Protein AF-A0A2V8SNA9-F1 (afdb_monomer_lite)

Foldseek 3Di:
DDDDDDDDPPVVVVVVVVVVVVVVVVVVVVVVVVVPPDDDPDDDDDDDDDDDPDPDPDPPPPPPPDPDDQVLLVQLLVLLVQLLVCLVVLNLVSSLVSLVVSLVSLVVSCVVCVVVVHDSVLSVVLNVLSVVLNVCSVVSVSVSSNVSSVVSSVSSVVVD

Structure (mmCIF, N/CA/C/O backbone):
data_AF-A0A2V8SNA9-F1
#
_entry.id   AF-A0A2V8SNA9-F1
#
loop_
_atom_site.group_PDB
_atom_site.id
_atom_site.type_symbol
_atom_site.label_atom_id
_atom_site.label_alt_id
_atom_site.label_comp_id
_atom_site.label_asym_id
_atom_site.label_entity_id
_atom_site.label_seq_id
_atom_site.pdbx_PDB_ins_code
_atom_site.Cartn_x
_atom_site.Cartn_y
_atom_site.Cartn_z
_atom_si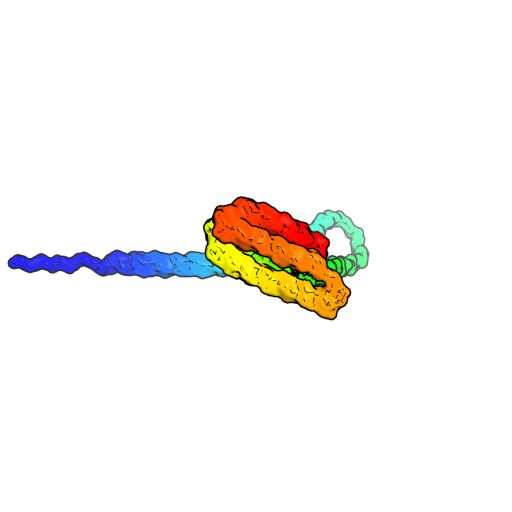te.occupancy
_atom_site.B_iso_or_equiv
_atom_site.auth_seq_id
_atom_site.auth_comp_id
_atom_site.auth_asym_id
_atom_site.auth_atom_id
_atom_site.pdbx_PDB_model_num
ATOM 1 N N . MET A 1 1 ? 1.168 0.077 73.425 1.00 38.72 1 MET A N 1
ATOM 2 C CA . MET A 1 1 ? 1.081 -1.049 72.468 1.00 38.72 1 MET A CA 1
ATOM 3 C C . MET A 1 1 ? 1.292 -0.495 71.061 1.00 38.72 1 MET A C 1
ATOM 5 O O . MET A 1 1 ? 0.438 0.238 70.589 1.00 38.72 1 MET A O 1
ATOM 9 N N . ARG A 1 2 ? 2.451 -0.739 70.434 1.00 40.84 2 ARG A N 1
ATOM 10 C CA . ARG A 1 2 ? 2.739 -0.386 69.029 1.00 40.84 2 ARG A CA 1
ATOM 11 C C . ARG A 1 2 ? 2.997 -1.694 68.283 1.00 40.84 2 ARG A C 1
ATOM 13 O O . ARG A 1 2 ? 3.897 -2.428 68.675 1.00 40.84 2 ARG A O 1
ATOM 20 N N . GLN A 1 3 ? 2.172 -2.003 67.286 1.00 44.62 3 GLN A N 1
ATOM 21 C CA . GLN A 1 3 ? 2.325 -3.193 66.449 1.00 44.62 3 GLN A CA 1
ATOM 22 C C . GLN A 1 3 ? 3.306 -2.915 65.308 1.00 44.62 3 GLN A C 1
ATOM 24 O O . GLN A 1 3 ? 3.171 -1.938 64.573 1.00 44.62 3 GLN A O 1
ATOM 29 N N . SER A 1 4 ? 4.289 -3.797 65.182 1.00 49.31 4 SER A N 1
ATOM 30 C CA . SER A 1 4 ? 5.261 -3.856 64.097 1.00 49.31 4 SER A CA 1
ATOM 31 C C . SER A 1 4 ? 4.606 -4.495 62.870 1.00 49.31 4 SER A C 1
ATOM 33 O O . SER A 1 4 ? 4.196 -5.653 62.927 1.00 49.31 4 SER A O 1
ATOM 35 N N . VAL A 1 5 ? 4.521 -3.772 61.752 1.00 48.38 5 VAL A N 1
ATOM 36 C CA . VAL A 1 5 ? 4.067 -4.331 60.469 1.00 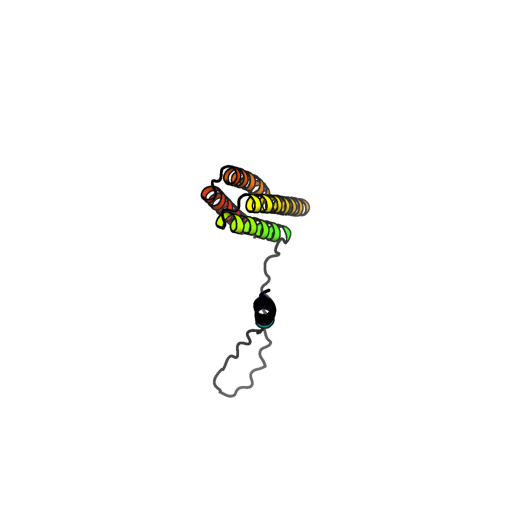48.38 5 VAL A CA 1
ATOM 37 C C . VAL A 1 5 ? 5.296 -4.777 59.674 1.00 48.38 5 VAL A C 1
ATOM 39 O O . VAL A 1 5 ? 5.931 -3.985 58.986 1.00 48.38 5 VAL A O 1
ATOM 42 N N . HIS A 1 6 ? 5.646 -6.059 59.786 1.00 51.47 6 HIS A N 1
ATOM 43 C CA . HIS A 1 6 ? 6.618 -6.732 58.919 1.00 51.47 6 HIS A CA 1
ATOM 44 C C . HIS A 1 6 ? 5.879 -7.520 57.835 1.00 51.47 6 HIS A C 1
ATOM 46 O O . HIS A 1 6 ? 5.738 -8.733 57.941 1.00 51.47 6 HIS A O 1
ATOM 52 N N . ILE A 1 7 ? 5.391 -6.862 56.785 1.00 55.91 7 ILE A N 1
ATOM 53 C CA . ILE A 1 7 ? 4.869 -7.569 55.606 1.00 55.91 7 ILE A CA 1
ATOM 54 C C . ILE A 1 7 ? 5.187 -6.738 54.368 1.00 55.91 7 ILE A C 1
ATOM 56 O O . ILE A 1 7 ? 4.474 -5.771 54.139 1.00 55.91 7 ILE A O 1
ATOM 60 N N . THR A 1 8 ? 6.242 -7.082 53.603 1.00 56.41 8 THR A N 1
ATOM 61 C CA . THR A 1 8 ? 6.356 -6.905 52.120 1.00 56.41 8 THR A CA 1
ATOM 62 C C . THR A 1 8 ? 7.773 -7.161 51.554 1.00 56.41 8 THR A C 1
ATOM 64 O O . THR A 1 8 ? 8.254 -6.431 50.699 1.00 56.41 8 THR A O 1
ATOM 67 N N . SER A 1 9 ? 8.486 -8.222 51.955 1.00 56.84 9 SER A N 1
ATOM 68 C CA . SER A 1 9 ? 9.746 -8.604 51.265 1.00 56.84 9 SER A CA 1
ATOM 69 C C . SER A 1 9 ? 9.608 -9.807 50.322 1.00 56.84 9 SER A C 1
ATOM 71 O O . SER A 1 9 ? 10.484 -10.046 49.492 1.00 56.84 9 SER A O 1
ATOM 73 N N . TRP A 1 10 ? 8.502 -10.555 50.405 1.00 53.06 10 TRP A N 1
ATOM 74 C CA . TRP A 1 10 ? 8.307 -11.797 49.645 1.00 53.06 10 TRP A CA 1
ATOM 75 C C . TRP A 1 10 ? 7.752 -11.577 48.230 1.00 53.06 10 TRP A C 1
ATOM 77 O O . TRP A 1 10 ? 8.203 -12.235 47.295 1.00 53.06 10 TRP A O 1
ATOM 87 N N . GLY A 1 11 ? 6.850 -10.608 48.033 1.00 57.91 11 GLY A N 1
ATOM 88 C CA . GLY A 1 11 ? 6.242 -10.342 46.719 1.00 57.91 11 GLY A CA 1
ATOM 89 C C . GLY A 1 11 ? 7.232 -9.823 45.668 1.00 57.91 11 GLY A C 1
ATOM 90 O O . GLY A 1 11 ? 7.172 -10.223 44.508 1.00 57.91 11 GLY A O 1
ATOM 91 N N . GLY A 1 12 ? 8.200 -8.995 46.078 1.00 62.34 12 GLY A N 1
ATOM 92 C CA . GLY A 1 12 ? 9.205 -8.435 45.165 1.00 62.34 12 GLY A CA 1
ATOM 93 C C . GLY A 1 12 ? 10.187 -9.480 44.629 1.00 62.34 12 GLY A C 1
ATOM 94 O O . GLY A 1 12 ? 10.530 -9.462 43.451 1.00 62.34 12 GLY A O 1
ATOM 95 N N . ARG A 1 13 ? 10.594 -10.444 45.465 1.00 67.62 13 ARG A N 1
ATOM 96 C CA . ARG A 1 13 ? 11.506 -11.528 45.055 1.00 67.62 13 ARG A CA 1
ATOM 97 C C . ARG A 1 13 ? 10.848 -12.482 44.059 1.00 67.62 13 ARG A C 1
ATOM 99 O O . ARG A 1 13 ? 11.501 -12.941 43.128 1.00 67.62 13 ARG A O 1
ATOM 106 N N . LEU A 1 14 ? 9.550 -12.726 44.231 1.00 71.19 14 LEU A N 1
ATOM 107 C CA . LEU A 1 14 ? 8.758 -13.580 43.350 1.00 71.19 14 LEU A CA 1
ATOM 108 C C . LEU A 1 14 ? 8.531 -12.912 41.983 1.00 71.19 14 LEU A C 1
ATOM 110 O O . LEU A 1 14 ? 8.691 -13.560 40.953 1.00 71.19 14 LEU A O 1
ATOM 114 N N . ALA A 1 15 ? 8.279 -11.599 41.958 1.00 69.25 15 ALA A N 1
ATOM 115 C CA . ALA A 1 15 ? 8.182 -10.834 40.715 1.00 69.25 15 ALA A CA 1
ATOM 116 C C . ALA A 1 15 ? 9.505 -10.830 39.927 1.00 69.25 15 ALA A C 1
ATOM 118 O O . ALA A 1 15 ? 9.507 -11.100 38.729 1.00 69.25 15 ALA A O 1
ATOM 119 N N . VAL A 1 16 ? 10.641 -10.591 40.594 1.00 72.88 16 VAL A N 1
ATOM 120 C CA . VAL A 1 16 ? 11.967 -10.607 39.946 1.00 72.88 16 VAL A CA 1
ATOM 121 C C . VAL A 1 16 ? 12.296 -11.990 39.377 1.00 72.88 16 VAL A C 1
ATOM 123 O O . VAL A 1 16 ? 12.791 -12.083 38.254 1.00 72.88 16 VAL A O 1
ATOM 126 N N . ALA A 1 17 ? 11.968 -13.063 40.103 1.00 76.12 17 ALA A N 1
ATOM 127 C CA . ALA A 1 17 ? 12.155 -14.428 39.618 1.00 76.12 17 ALA A CA 1
ATOM 128 C C . ALA A 1 17 ? 11.319 -14.715 38.358 1.00 76.12 17 ALA A C 1
ATOM 130 O O . ALA A 1 17 ? 11.837 -15.290 37.403 1.00 76.12 17 ALA A O 1
ATOM 131 N N . LEU A 1 18 ? 10.060 -14.264 38.314 1.00 80.69 18 LEU A N 1
ATOM 132 C CA . LEU A 1 18 ? 9.191 -14.430 37.143 1.00 80.69 18 LEU A CA 1
ATOM 133 C C . LEU A 1 18 ? 9.693 -13.643 35.924 1.00 80.69 18 LEU A C 1
ATOM 135 O O . LEU A 1 18 ? 9.690 -14.179 34.816 1.00 80.69 18 LEU A O 1
ATOM 139 N N . TYR A 1 19 ? 10.181 -12.413 36.114 1.00 79.75 19 TYR A N 1
ATOM 140 C CA . TYR A 1 19 ? 10.766 -11.622 35.024 1.00 79.75 19 TYR A CA 1
ATOM 141 C C . TYR A 1 19 ? 12.053 -12.243 34.474 1.00 79.75 19 TYR A C 1
ATOM 143 O O . TYR A 1 19 ? 12.232 -12.299 33.257 1.00 79.75 19 TYR A O 1
ATOM 151 N N . ALA A 1 20 ? 12.925 -12.758 35.345 1.00 79.88 20 ALA A N 1
ATOM 152 C CA . ALA A 1 20 ? 14.134 -13.460 34.920 1.00 79.88 20 ALA A CA 1
ATOM 153 C C . ALA A 1 20 ? 13.794 -14.726 34.116 1.00 79.88 20 ALA A C 1
ATOM 155 O O . ALA A 1 20 ? 14.395 -14.984 33.074 1.00 79.88 20 ALA A O 1
ATOM 156 N N . LEU A 1 21 ? 12.783 -15.480 34.554 1.00 86.31 21 LEU A N 1
ATOM 157 C CA . LEU A 1 21 ? 12.339 -16.699 33.880 1.00 86.31 21 LEU A CA 1
ATOM 158 C C . LEU A 1 21 ? 11.714 -16.387 32.510 1.00 86.31 21 LEU A C 1
ATOM 160 O O . LEU A 1 21 ? 12.040 -17.044 31.524 1.00 86.31 21 LEU A O 1
ATOM 164 N N . ALA A 1 22 ? 10.905 -15.327 32.414 1.00 84.62 22 ALA A N 1
ATOM 165 C CA . ALA A 1 22 ? 10.351 -14.853 31.146 1.00 84.62 22 ALA A CA 1
ATOM 166 C C . ALA A 1 22 ? 11.444 -14.408 30.157 1.00 84.62 22 ALA A C 1
ATOM 168 O O . ALA A 1 22 ? 11.370 -14.734 28.972 1.00 84.62 22 ALA A O 1
ATOM 169 N N . ALA A 1 23 ? 12.486 -13.718 30.635 1.00 84.50 23 ALA A N 1
ATOM 170 C CA . ALA A 1 23 ? 13.614 -13.307 29.801 1.00 84.50 23 ALA A CA 1
ATOM 171 C C . ALA A 1 23 ? 14.397 -14.515 29.256 1.00 84.50 23 ALA A C 1
ATOM 173 O O . ALA A 1 23 ? 14.697 -14.560 28.064 1.00 84.50 23 ALA A O 1
ATOM 174 N N . VAL A 1 24 ? 14.662 -15.524 30.094 1.00 88.88 24 VAL A N 1
ATOM 175 C CA . VAL A 1 24 ? 15.342 -16.764 29.677 1.00 88.88 24 VAL A CA 1
ATOM 176 C C . VAL A 1 24 ? 14.519 -17.522 28.634 1.00 88.88 24 VAL A C 1
ATOM 178 O O . VAL A 1 24 ? 15.062 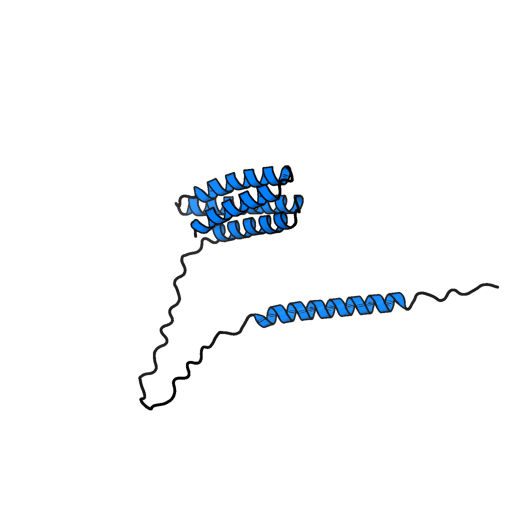-17.937 27.611 1.00 88.88 24 VAL A O 1
ATOM 181 N N . VAL A 1 25 ? 13.206 -17.652 28.841 1.00 88.38 25 VAL A N 1
ATOM 182 C CA . VAL A 1 25 ? 12.307 -18.286 27.863 1.00 88.38 25 VAL A CA 1
ATOM 183 C C . VAL A 1 25 ? 12.315 -17.521 26.538 1.00 88.38 25 VAL A C 1
ATOM 185 O O . VAL A 1 25 ? 12.404 -18.136 25.479 1.00 88.38 25 VAL A O 1
ATOM 188 N N . CYS A 1 26 ? 12.294 -16.188 26.578 1.00 86.44 26 CYS A N 1
ATOM 189 C CA . CYS A 1 26 ? 12.327 -15.357 25.377 1.00 86.44 26 CYS A CA 1
ATOM 190 C C . CYS A 1 26 ? 13.631 -15.549 24.579 1.00 86.44 26 CYS A C 1
ATOM 192 O O . CYS A 1 26 ? 13.593 -15.756 23.366 1.00 86.44 26 CYS A O 1
ATOM 194 N N . VAL A 1 27 ? 14.784 -15.578 25.259 1.00 85.12 27 VAL A N 1
ATOM 195 C CA . VAL A 1 27 ? 16.092 -15.834 24.628 1.00 85.12 27 VAL A CA 1
ATOM 196 C C . VAL A 1 27 ? 16.156 -17.240 24.021 1.00 85.12 27 VAL A C 1
ATOM 198 O O . VAL A 1 27 ? 16.626 -17.396 22.893 1.00 85.12 27 VAL A O 1
ATOM 201 N N . LEU A 1 28 ? 15.636 -18.259 24.716 1.00 84.81 28 LEU A N 1
ATOM 202 C CA . LEU A 1 28 ? 15.585 -19.633 24.203 1.00 84.81 28 LEU A CA 1
ATOM 203 C C . LEU A 1 28 ? 14.702 -19.759 22.954 1.00 84.81 28 LEU A C 1
ATOM 205 O O . LEU A 1 28 ? 15.069 -20.471 22.020 1.00 84.81 28 LEU A O 1
ATOM 209 N N . LEU A 1 29 ? 13.573 -19.045 22.899 1.00 82.44 29 LEU A N 1
ATOM 210 C CA . LEU A 1 29 ? 12.688 -19.038 21.729 1.00 82.44 29 LEU A CA 1
ATOM 211 C C . LEU A 1 29 ? 13.348 -18.379 20.510 1.00 82.44 29 LEU A C 1
ATOM 213 O O . LEU A 1 29 ? 13.267 -18.920 19.406 1.00 82.44 29 LEU A O 1
ATOM 217 N N . VAL A 1 30 ? 14.049 -17.257 20.703 1.00 80.12 30 VAL A N 1
ATOM 218 C CA . VAL A 1 30 ? 14.803 -16.589 19.627 1.00 80.12 30 VAL A CA 1
ATOM 219 C C . VAL A 1 30 ? 15.942 -17.482 19.124 1.00 80.12 30 VAL A C 1
ATOM 221 O O . VAL A 1 30 ? 16.118 -17.630 17.914 1.00 80.12 30 VAL A O 1
ATOM 224 N N . TYR A 1 31 ? 16.673 -18.138 20.031 1.00 77.75 31 TYR A N 1
ATOM 225 C CA . TYR A 1 31 ? 17.738 -19.074 19.667 1.00 77.75 31 TYR A CA 1
ATOM 226 C C . TYR A 1 31 ? 17.199 -20.285 18.887 1.00 77.75 31 TYR A C 1
ATOM 228 O O . TYR A 1 31 ? 17.740 -20.643 17.841 1.00 77.75 31 TYR A O 1
ATOM 236 N N . ALA A 1 32 ? 16.080 -20.872 19.325 1.00 73.12 32 ALA A N 1
ATOM 237 C CA . ALA A 1 32 ? 15.442 -21.992 18.633 1.00 73.12 32 ALA A CA 1
ATOM 238 C C . ALA A 1 32 ? 14.952 -21.621 17.219 1.00 73.12 32 ALA A C 1
ATOM 240 O O . ALA A 1 32 ? 15.035 -22.445 16.306 1.00 73.12 32 ALA A O 1
ATOM 241 N N . ALA A 1 33 ? 14.472 -20.389 17.016 1.00 69.00 33 ALA A N 1
ATOM 242 C CA . ALA A 1 33 ? 14.074 -19.895 15.699 1.00 69.00 33 ALA A CA 1
ATOM 243 C C . ALA A 1 33 ? 15.279 -19.657 14.769 1.00 69.00 33 ALA A C 1
ATOM 245 O O . ALA A 1 33 ? 15.193 -19.930 13.572 1.00 69.00 33 ALA A O 1
ATOM 246 N N . ALA A 1 34 ? 16.410 -19.195 15.312 1.00 65.88 34 ALA A N 1
ATOM 247 C CA . ALA A 1 34 ? 17.632 -18.956 14.546 1.00 65.88 34 ALA A CA 1
ATOM 248 C C . ALA A 1 34 ? 18.332 -20.260 14.114 1.00 65.88 34 ALA A C 1
ATOM 250 O O . ALA A 1 34 ? 18.823 -20.348 12.990 1.00 65.88 34 ALA A O 1
ATOM 251 N N . VAL A 1 35 ? 18.338 -21.293 14.966 1.00 64.81 35 VAL A N 1
ATOM 252 C CA . VAL A 1 35 ? 19.022 -22.574 14.694 1.00 64.81 35 VAL A CA 1
ATOM 253 C C . VAL A 1 35 ? 18.289 -23.439 13.656 1.00 64.81 35 VAL A C 1
ATOM 255 O O . VAL A 1 35 ? 18.917 -24.229 12.958 1.00 64.81 35 VAL A O 1
ATOM 258 N N . ARG A 1 36 ? 16.973 -23.266 13.466 1.00 56.41 36 ARG A N 1
ATOM 259 C CA . ARG A 1 36 ? 16.181 -24.066 12.505 1.00 56.41 36 ARG A CA 1
ATOM 260 C C . ARG A 1 36 ? 16.421 -23.746 11.021 1.00 56.41 36 ARG A C 1
ATOM 262 O O . ARG A 1 36 ? 15.779 -24.363 10.177 1.00 56.41 36 ARG A O 1
ATOM 269 N N . ARG A 1 37 ? 17.298 -22.797 10.673 1.00 53.72 37 ARG A N 1
ATOM 270 C CA . ARG A 1 37 ? 17.414 -22.284 9.293 1.00 53.72 37 ARG A CA 1
ATOM 271 C C . ARG A 1 37 ? 18.392 -22.989 8.354 1.00 53.72 37 ARG A C 1
ATOM 273 O O . ARG A 1 37 ? 18.479 -22.564 7.208 1.00 53.72 37 ARG A O 1
ATOM 280 N N . SER A 1 38 ? 19.045 -24.077 8.752 1.00 50.81 38 SER A N 1
ATOM 281 C CA . SER A 1 38 ? 19.986 -24.746 7.843 1.00 50.81 38 SER A CA 1
ATOM 282 C C . SER A 1 38 ? 19.936 -26.261 7.958 1.00 50.81 38 SER A C 1
ATOM 284 O O . SER A 1 38 ? 20.691 -26.861 8.716 1.00 50.81 38 SER A O 1
ATOM 286 N N . ALA A 1 39 ? 19.088 -26.885 7.146 1.00 51.72 39 ALA A N 1
ATOM 287 C CA . ALA A 1 39 ? 19.337 -28.239 6.676 1.00 51.72 39 ALA A CA 1
ATOM 288 C C . ALA A 1 39 ? 19.320 -28.191 5.141 1.00 51.72 39 ALA A C 1
ATOM 290 O O . ALA A 1 39 ? 18.250 -27.979 4.566 1.00 51.72 39 ALA A O 1
ATOM 291 N N . PRO A 1 40 ? 20.473 -28.308 4.454 1.00 53.88 40 PRO A N 1
ATOM 292 C CA . PRO A 1 40 ? 20.452 -28.555 3.021 1.00 53.88 40 PRO A CA 1
ATOM 293 C C . PRO A 1 40 ? 19.741 -29.892 2.788 1.00 53.88 40 PRO A C 1
ATOM 295 O O . PRO A 1 40 ? 20.084 -30.901 3.406 1.00 53.88 40 PRO A O 1
ATOM 298 N N . VAL A 1 41 ? 18.723 -29.888 1.930 1.00 59.34 41 VAL A N 1
ATOM 299 C CA . VAL A 1 41 ? 18.034 -31.110 1.511 1.00 59.34 41 VAL A CA 1
ATOM 300 C C . VAL A 1 41 ? 19.017 -31.914 0.663 1.00 59.34 41 VAL A C 1
ATOM 302 O O . VAL A 1 41 ? 19.291 -31.567 -0.482 1.00 59.34 41 VAL A O 1
ATOM 305 N N . VAL A 1 42 ? 19.599 -32.957 1.256 1.00 56.78 42 VAL A N 1
ATOM 306 C CA . VAL A 1 42 ? 20.4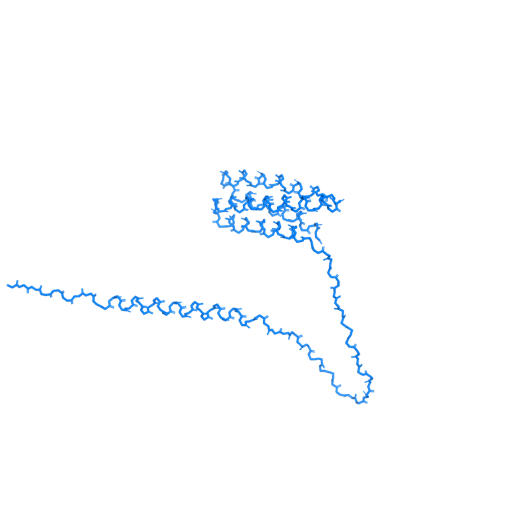29 -33.939 0.553 1.00 56.78 42 VAL A CA 1
ATOM 307 C C . VAL A 1 42 ? 19.536 -35.130 0.230 1.00 56.78 42 VAL A C 1
ATOM 309 O O . VAL A 1 42 ? 19.300 -35.991 1.078 1.00 56.78 42 VAL A O 1
ATOM 312 N N . GLU A 1 43 ? 19.009 -35.171 -0.990 1.00 54.75 43 GLU A N 1
ATOM 313 C CA . GLU A 1 43 ? 18.279 -36.340 -1.474 1.00 54.75 43 GLU A CA 1
ATOM 314 C C . GLU A 1 43 ? 19.263 -37.492 -1.711 1.00 54.75 43 GLU A C 1
ATOM 316 O O . GLU A 1 43 ? 20.128 -37.437 -2.584 1.00 54.75 43 GLU A O 1
ATOM 321 N N . THR A 1 44 ? 19.155 -38.550 -0.908 1.00 56.75 44 THR A N 1
ATOM 322 C CA . THR A 1 44 ? 19.919 -39.789 -1.096 1.00 56.75 44 THR A CA 1
ATOM 323 C C . THR A 1 44 ? 19.079 -40.761 -1.920 1.00 56.75 44 THR A C 1
ATOM 325 O O . THR A 1 44 ? 18.202 -41.448 -1.398 1.00 56.75 44 THR A O 1
ATOM 328 N N . VAL A 1 45 ? 19.333 -40.822 -3.229 1.00 54.53 45 VAL A N 1
ATOM 329 C CA . VAL A 1 45 ? 18.706 -41.820 -4.107 1.00 54.53 45 VAL A CA 1
ATOM 330 C C . VAL A 1 45 ? 19.330 -43.188 -3.819 1.00 54.53 45 VAL A C 1
ATOM 332 O O . VAL A 1 45 ? 20.478 -43.452 -4.168 1.00 54.53 45 VAL A O 1
ATOM 335 N N . THR A 1 46 ? 18.570 -44.071 -3.170 1.00 52.91 46 THR A N 1
ATOM 336 C CA . THR A 1 46 ? 18.956 -45.476 -2.975 1.00 52.91 46 THR A CA 1
ATOM 337 C C . THR A 1 46 ? 18.526 -46.283 -4.198 1.00 52.91 46 THR A C 1
ATOM 339 O O . THR A 1 46 ? 17.407 -46.785 -4.254 1.00 52.91 46 THR A O 1
ATOM 342 N N . THR A 1 47 ? 19.394 -46.423 -5.199 1.00 54.56 47 THR A N 1
ATOM 343 C CA . THR A 1 47 ? 19.208 -47.443 -6.243 1.00 54.56 47 THR A CA 1
ATOM 344 C C . THR A 1 47 ? 19.800 -48.766 -5.773 1.00 54.56 47 THR A C 1
ATOM 346 O O . THR A 1 47 ? 21.010 -48.884 -5.578 1.00 54.56 47 THR A O 1
ATOM 349 N N . GLY A 1 48 ? 18.921 -49.752 -5.569 1.00 44.56 48 GLY A N 1
ATOM 350 C CA . GLY A 1 48 ? 19.273 -51.133 -5.248 1.00 44.56 48 GLY A CA 1
ATOM 351 C C . GLY A 1 48 ? 20.275 -51.719 -6.246 1.00 44.56 48 GLY A C 1
ATOM 352 O O . GLY A 1 48 ? 20.236 -51.430 -7.440 1.00 44.56 48 GLY A O 1
ATOM 353 N N . GLY A 1 49 ? 21.212 -52.501 -5.714 1.00 51.22 49 GLY A N 1
ATOM 354 C CA . GLY A 1 49 ? 22.431 -52.898 -6.401 1.00 51.22 49 GLY A CA 1
ATOM 355 C C . GLY A 1 49 ? 22.239 -53.777 -7.637 1.00 51.22 49 GLY A C 1
ATOM 356 O O . GLY A 1 49 ? 21.554 -54.791 -7.602 1.00 51.22 49 GLY A O 1
ATOM 357 N N . ALA A 1 50 ? 22.987 -53.439 -8.685 1.00 45.75 50 ALA A N 1
ATOM 358 C CA . ALA A 1 50 ? 23.687 -54.388 -9.540 1.00 45.75 50 ALA A CA 1
ATOM 359 C C . ALA A 1 50 ? 24.879 -53.665 -10.188 1.00 45.75 50 ALA A C 1
ATOM 361 O O . ALA A 1 50 ? 24.793 -52.520 -10.622 1.00 45.75 50 ALA A O 1
ATOM 362 N N . ARG A 1 51 ? 26.025 -54.338 -10.175 1.00 55.72 51 ARG A N 1
ATOM 363 C CA . ARG A 1 51 ? 27.353 -53.841 -10.535 1.00 55.72 51 ARG A CA 1
ATOM 364 C C . ARG A 1 51 ? 27.458 -53.489 -12.024 1.00 55.72 51 ARG A C 1
ATOM 366 O O . ARG A 1 51 ? 27.529 -54.382 -12.857 1.00 55.72 51 ARG A O 1
ATOM 373 N N . ALA A 1 52 ? 27.613 -52.203 -12.321 1.00 51.00 52 ALA A N 1
ATOM 374 C CA . ALA A 1 52 ? 28.339 -51.692 -13.480 1.00 51.00 52 ALA A CA 1
ATOM 375 C C . ALA A 1 52 ? 28.950 -50.346 -13.067 1.00 51.00 52 ALA A C 1
ATOM 377 O O . ALA A 1 52 ? 28.231 -49.462 -12.607 1.00 51.00 52 ALA A O 1
ATOM 378 N N . VAL A 1 53 ? 30.276 -50.199 -13.158 1.00 59.09 53 VAL A N 1
ATOM 379 C CA . VAL A 1 53 ? 30.936 -48.907 -12.913 1.00 59.09 53 VAL A CA 1
ATOM 380 C C . VAL A 1 53 ? 30.638 -48.024 -14.122 1.00 59.09 53 VAL A C 1
ATOM 382 O O . VAL A 1 53 ? 31.387 -48.004 -15.094 1.00 59.09 53 VAL A O 1
ATOM 385 N N . ALA A 1 54 ? 29.480 -47.368 -14.090 1.00 61.88 54 ALA A N 1
ATOM 386 C CA . ALA A 1 54 ? 29.163 -46.270 -14.986 1.00 61.88 54 ALA A CA 1
ATOM 387 C C . ALA A 1 54 ? 30.050 -45.064 -14.618 1.00 61.88 54 ALA A C 1
ATOM 389 O O . ALA A 1 54 ? 30.357 -44.886 -13.433 1.00 61.88 54 ALA A O 1
ATOM 390 N N . PRO A 1 55 ? 30.489 -44.245 -15.595 1.00 63.50 55 PRO A N 1
ATOM 391 C CA . PRO A 1 55 ? 31.205 -43.010 -15.298 1.00 63.50 55 PRO A CA 1
ATOM 392 C C . PRO A 1 55 ? 30.373 -42.177 -14.320 1.00 63.50 55 PRO A C 1
ATOM 394 O O . PRO A 1 55 ? 29.157 -42.068 -14.484 1.00 63.50 55 PRO A O 1
ATOM 397 N N . ALA A 1 56 ? 31.028 -41.647 -13.283 1.00 67.44 56 ALA A N 1
ATOM 398 C CA . ALA A 1 56 ? 30.370 -40.840 -12.264 1.00 67.44 56 ALA A CA 1
ATOM 399 C C . ALA A 1 56 ? 29.532 -39.752 -12.959 1.00 67.44 56 ALA A C 1
ATOM 401 O O . ALA A 1 56 ? 30.100 -38.994 -13.754 1.00 67.44 56 ALA A O 1
ATOM 402 N N . PRO A 1 57 ? 28.207 -39.689 -12.729 1.00 67.06 57 PRO A N 1
ATOM 403 C CA . PRO A 1 57 ? 27.385 -38.665 -13.348 1.00 67.06 57 PRO A CA 1
ATOM 404 C C . PRO A 1 57 ? 27.915 -37.309 -12.888 1.00 67.06 57 PRO A C 1
ATOM 406 O O . PRO A 1 57 ? 27.962 -37.025 -11.690 1.00 67.06 57 PRO A O 1
ATOM 409 N N . THR A 1 58 ? 28.362 -36.483 -13.832 1.00 68.56 58 THR A N 1
ATOM 410 C CA . THR A 1 58 ? 28.663 -35.084 -13.551 1.00 68.56 58 THR A CA 1
ATOM 411 C C . THR A 1 58 ? 27.369 -34.442 -13.058 1.00 68.56 58 THR A C 1
ATOM 413 O O . THR A 1 58 ? 26.363 -34.504 -13.770 1.00 68.56 58 THR A O 1
ATOM 416 N N . PRO A 1 59 ? 27.339 -33.865 -11.845 1.00 69.00 59 PRO A N 1
ATOM 417 C CA . PRO A 1 59 ? 26.144 -33.198 -11.362 1.00 69.00 59 PRO A CA 1
ATOM 418 C C . PRO A 1 59 ? 25.854 -32.029 -12.303 1.00 69.00 59 PRO A C 1
ATOM 420 O O . PRO A 1 59 ? 26.595 -31.047 -12.346 1.00 69.00 59 PRO A O 1
ATOM 423 N N . VAL A 1 60 ? 24.790 -32.152 -13.096 1.00 68.62 60 VAL A N 1
ATOM 424 C CA . VAL A 1 60 ? 24.271 -31.036 -13.880 1.00 68.62 60 VAL A CA 1
ATOM 425 C C . VAL A 1 60 ? 23.584 -30.113 -12.885 1.00 68.62 60 VAL A C 1
ATOM 427 O O . VAL A 1 60 ? 22.444 -30.336 -12.485 1.00 68.62 60 VAL A O 1
ATOM 430 N N . ILE A 1 61 ? 24.320 -29.103 -12.425 1.00 69.81 61 ILE A N 1
ATOM 431 C CA . ILE A 1 61 ? 23.772 -28.045 -11.582 1.00 69.81 61 ILE A CA 1
ATOM 432 C C . ILE A 1 61 ? 22.911 -27.167 -12.488 1.00 69.81 61 ILE A C 1
ATOM 434 O O . ILE A 1 61 ? 23.398 -26.239 -13.133 1.00 69.81 61 ILE A O 1
ATOM 438 N N . TYR A 1 62 ? 21.618 -27.471 -12.551 1.00 63.97 62 TYR A N 1
ATOM 439 C CA . TYR A 1 62 ? 20.631 -26.515 -13.028 1.00 63.97 62 TYR A CA 1
ATOM 440 C C . TYR A 1 62 ? 20.498 -25.434 -11.958 1.00 63.97 62 TYR A C 1
ATOM 442 O O . TYR A 1 62 ? 19.782 -25.609 -10.977 1.00 63.97 62 TYR A O 1
ATOM 450 N N . ALA A 1 63 ? 21.213 -24.323 -12.119 1.00 67.81 63 ALA A N 1
ATOM 451 C CA . ALA A 1 63 ? 20.829 -23.092 -11.450 1.00 67.81 63 ALA A CA 1
ATOM 452 C C . ALA A 1 63 ? 19.623 -22.543 -12.229 1.00 67.81 63 ALA A C 1
ATOM 454 O O . ALA A 1 63 ? 19.816 -22.106 -13.369 1.00 67.81 63 ALA A O 1
ATOM 455 N N . PRO A 1 64 ? 18.382 -22.611 -11.705 1.00 66.31 64 PRO A N 1
ATOM 456 C CA . PRO A 1 64 ? 17.263 -21.961 -12.367 1.00 66.31 64 PRO A CA 1
ATOM 457 C C . PRO A 1 64 ? 17.606 -20.477 -12.509 1.00 66.31 64 PRO A C 1
ATOM 459 O O . PRO A 1 64 ? 17.838 -19.787 -11.515 1.00 66.31 64 PRO A O 1
ATOM 462 N N . GLN A 1 65 ? 17.692 -20.000 -13.751 1.00 62.56 65 GLN A N 1
ATOM 463 C CA . GLN A 1 65 ? 17.791 -18.574 -14.029 1.00 62.56 65 GLN A CA 1
ATOM 464 C C . GLN A 1 65 ? 16.431 -17.976 -13.685 1.00 62.56 65 GLN A C 1
ATOM 466 O O . GLN A 1 65 ? 15.485 -18.049 -14.466 1.00 62.56 65 GLN A O 1
ATOM 471 N N . LEU A 1 66 ? 16.316 -17.478 -12.456 1.00 62.84 66 LEU A N 1
ATOM 472 C CA . LEU A 1 66 ? 15.172 -16.682 -12.048 1.00 62.84 66 LEU A CA 1
ATOM 473 C C . LEU A 1 66 ? 15.178 -15.383 -12.869 1.00 62.84 66 LEU A C 1
ATOM 475 O O . LEU A 1 66 ? 16.262 -14.850 -13.133 1.00 62.84 66 LEU A O 1
ATOM 479 N N . PRO A 1 67 ? 14.004 -14.871 -13.272 1.00 63.31 67 PRO A N 1
ATOM 480 C CA . PRO A 1 67 ? 13.924 -13.558 -13.894 1.00 63.31 67 PRO A CA 1
ATOM 481 C C . PRO A 1 67 ? 14.550 -12.502 -12.973 1.00 63.31 67 PRO A C 1
ATOM 483 O O . PRO A 1 67 ? 14.520 -12.620 -11.744 1.00 63.31 67 PRO A O 1
ATOM 486 N N . GLU A 1 68 ? 15.157 -11.484 -13.579 1.00 70.38 68 GLU A N 1
ATOM 487 C CA . GLU A 1 68 ? 15.776 -10.376 -12.856 1.00 70.38 68 GLU A CA 1
ATOM 488 C C . GLU A 1 68 ? 14.699 -9.632 -12.051 1.00 70.38 68 GLU A C 1
ATOM 490 O O . GLU A 1 68 ? 13.845 -8.953 -12.619 1.00 70.38 68 GLU A O 1
ATOM 495 N N . ARG A 1 69 ? 14.706 -9.791 -10.721 1.00 73.75 69 ARG A N 1
ATOM 496 C CA . ARG A 1 69 ? 13.734 -9.130 -9.840 1.00 73.75 69 ARG A CA 1
ATOM 497 C C . ARG A 1 69 ? 14.070 -7.654 -9.676 1.00 73.75 69 ARG A C 1
ATOM 499 O O . ARG A 1 69 ? 15.196 -7.302 -9.316 1.00 73.75 69 ARG A O 1
ATOM 506 N N . ASP A 1 70 ? 13.080 -6.788 -9.868 1.00 84.50 70 ASP A N 1
ATOM 507 C CA . ASP A 1 70 ? 13.232 -5.355 -9.628 1.00 84.50 70 ASP A CA 1
ATOM 508 C C . ASP A 1 70 ? 13.096 -5.059 -8.127 1.00 84.50 70 ASP A C 1
ATOM 510 O O . ASP A 1 70 ? 11.995 -5.013 -7.583 1.00 84.50 70 ASP A O 1
ATOM 514 N N . ALA A 1 71 ? 14.228 -4.871 -7.442 1.00 89.56 71 ALA A N 1
ATOM 515 C CA . ALA A 1 71 ? 14.277 -4.713 -5.986 1.00 89.56 71 ALA A CA 1
ATOM 516 C C . ALA A 1 71 ? 13.386 -3.576 -5.448 1.00 89.56 71 ALA A C 1
ATOM 518 O O . ALA A 1 71 ? 12.871 -3.671 -4.335 1.00 89.56 71 ALA A O 1
ATOM 519 N N . GLU A 1 72 ? 13.184 -2.509 -6.226 1.00 91.56 72 GLU A N 1
ATOM 520 C CA . GLU A 1 72 ? 12.298 -1.411 -5.824 1.00 91.56 72 GLU A CA 1
ATOM 521 C C . GLU A 1 72 ? 10.818 -1.811 -5.916 1.00 91.56 72 GLU A C 1
ATOM 523 O O . GLU A 1 72 ? 10.018 -1.392 -5.079 1.00 91.56 72 GLU A O 1
ATOM 528 N N . VAL A 1 73 ? 10.450 -2.649 -6.893 1.00 89.88 73 VAL A N 1
ATOM 529 C CA . VAL A 1 73 ? 9.085 -3.185 -7.037 1.00 89.88 73 VAL A CA 1
ATOM 530 C C . VAL A 1 73 ? 8.784 -4.177 -5.917 1.00 89.88 73 VAL A C 1
ATOM 532 O O . VAL A 1 73 ? 7.744 -4.053 -5.277 1.00 89.88 73 VAL A O 1
ATOM 535 N N . GLU A 1 74 ? 9.722 -5.074 -5.599 1.00 90.50 74 GLU A N 1
ATOM 536 C CA . GLU A 1 74 ? 9.600 -5.984 -4.448 1.00 90.50 74 GLU A CA 1
ATOM 537 C C . GLU A 1 74 ? 9.399 -5.193 -3.148 1.00 90.50 74 GLU A C 1
ATOM 539 O O . GLU A 1 74 ? 8.493 -5.466 -2.362 1.00 90.50 74 GLU A O 1
ATOM 544 N N . GLN A 1 75 ? 10.199 -4.140 -2.945 1.00 93.81 75 GLN A N 1
ATOM 545 C CA . GLN A 1 75 ? 10.062 -3.288 -1.771 1.00 93.81 75 GLN A CA 1
ATOM 546 C C . GLN A 1 75 ? 8.713 -2.554 -1.738 1.00 93.81 75 GLN A C 1
ATOM 548 O O . GLN A 1 75 ? 8.178 -2.320 -0.653 1.00 93.81 75 GLN A O 1
ATOM 553 N N . ALA A 1 76 ? 8.161 -2.159 -2.886 1.00 92.88 76 ALA A N 1
ATOM 554 C CA . ALA A 1 76 ? 6.825 -1.576 -2.949 1.00 92.88 76 ALA A CA 1
ATOM 555 C C . ALA A 1 76 ? 5.754 -2.591 -2.512 1.00 92.88 76 ALA A C 1
ATOM 557 O O . ALA A 1 76 ? 4.928 -2.247 -1.662 1.00 92.88 76 ALA A O 1
ATOM 558 N N . GLY A 1 77 ? 5.832 -3.834 -3.000 1.00 92.38 77 GLY A N 1
ATOM 559 C CA . GLY A 1 77 ? 4.964 -4.944 -2.588 1.00 92.38 77 GLY A CA 1
ATOM 560 C C . GLY A 1 77 ? 5.032 -5.216 -1.082 1.00 92.38 77 GLY A C 1
ATOM 561 O O . GLY A 1 77 ? 4.011 -5.185 -0.398 1.00 92.38 77 GLY A O 1
ATOM 562 N N . ASP A 1 78 ? 6.238 -5.322 -0.515 1.00 94.31 78 ASP A N 1
ATOM 563 C CA . ASP A 1 78 ? 6.439 -5.516 0.932 1.00 94.31 78 ASP A CA 1
ATOM 564 C C . ASP A 1 78 ? 5.748 -4.432 1.774 1.00 94.31 78 ASP A C 1
ATOM 566 O O . ASP A 1 78 ? 5.177 -4.693 2.840 1.00 94.31 78 ASP A O 1
ATOM 570 N N . ARG A 1 79 ? 5.799 -3.176 1.312 1.00 96.06 79 ARG A N 1
ATOM 571 C CA . ARG A 1 79 ? 5.159 -2.058 2.015 1.00 96.06 79 ARG A CA 1
ATOM 572 C C . ARG A 1 79 ? 3.649 -2.053 1.852 1.00 96.06 79 ARG A C 1
ATOM 574 O O . ARG A 1 79 ? 2.970 -1.611 2.773 1.00 96.06 79 ARG A O 1
ATOM 581 N N . ILE A 1 80 ? 3.123 -2.545 0.737 1.00 94.38 80 ILE A N 1
ATOM 582 C CA . ILE A 1 80 ? 1.684 -2.738 0.534 1.00 94.38 80 ILE A CA 1
ATOM 583 C C . ILE A 1 80 ? 1.169 -3.854 1.452 1.00 94.38 80 ILE A C 1
ATOM 585 O O . ILE A 1 80 ? 0.203 -3.630 2.187 1.00 94.38 80 ILE A O 1
ATOM 589 N N . ALA A 1 81 ? 1.876 -4.982 1.537 1.00 94.25 81 ALA A N 1
ATOM 590 C CA . ALA A 1 81 ? 1.565 -6.063 2.472 1.00 94.25 81 ALA A CA 1
ATOM 591 C C . ALA A 1 81 ? 1.585 -5.590 3.941 1.00 94.25 81 ALA A C 1
ATOM 593 O O . ALA A 1 81 ? 0.739 -5.975 4.753 1.00 94.25 81 ALA A O 1
ATOM 594 N N . GLU A 1 82 ? 2.502 -4.683 4.301 1.00 96.25 82 GLU A N 1
ATOM 595 C CA . GLU A 1 82 ? 2.531 -4.058 5.631 1.00 96.25 82 GLU A CA 1
ATOM 596 C C . GLU A 1 82 ? 1.223 -3.302 5.953 1.00 96.25 82 GLU A C 1
ATOM 598 O O . GLU A 1 82 ? 0.715 -3.392 7.076 1.00 96.25 82 GLU A O 1
ATOM 603 N N . VAL A 1 83 ? 0.637 -2.590 4.982 1.00 97.12 83 VAL A N 1
ATOM 604 C CA . VAL A 1 83 ? -0.660 -1.907 5.156 1.00 97.12 83 VAL A CA 1
ATOM 605 C C . VAL A 1 83 ? -1.759 -2.922 5.454 1.00 97.12 83 VAL A C 1
ATOM 607 O O . VAL A 1 83 ? -2.556 -2.716 6.373 1.00 97.12 83 VAL A O 1
ATOM 610 N N . GLU A 1 84 ? -1.780 -4.036 4.724 1.00 95.69 84 GLU A N 1
ATOM 611 C CA . GLU A 1 84 ? -2.774 -5.097 4.878 1.00 95.69 84 GLU A CA 1
ATOM 612 C C . GLU A 1 84 ? -2.789 -5.663 6.306 1.00 95.69 84 GLU A C 1
ATOM 614 O O . GLU A 1 84 ? -3.855 -5.844 6.904 1.00 95.69 84 GLU A O 1
ATOM 619 N N . VAL A 1 85 ? -1.608 -5.865 6.900 1.00 96.19 85 VAL A N 1
ATOM 620 C CA . VAL A 1 85 ? -1.467 -6.325 8.289 1.00 96.19 85 VAL A CA 1
ATOM 621 C C . VAL A 1 85 ? -2.168 -5.375 9.263 1.00 96.19 85 VAL A C 1
ATOM 623 O O . VAL A 1 85 ? -2.859 -5.828 10.181 1.00 96.19 85 VAL A O 1
ATOM 626 N N . TYR A 1 86 ? -2.014 -4.062 9.086 1.00 97.38 86 TYR A N 1
ATOM 627 C CA . TYR A 1 86 ? -2.645 -3.071 9.961 1.00 97.38 86 TYR A CA 1
ATOM 628 C C . TYR A 1 86 ? -4.142 -2.893 9.688 1.00 97.38 86 TYR A C 1
ATOM 630 O O . TYR A 1 86 ? -4.906 -2.679 10.634 1.00 97.38 86 TYR A O 1
ATOM 638 N N . LEU A 1 87 ? -4.582 -3.053 8.436 1.00 95.19 87 LEU A N 1
ATOM 639 C CA . LEU A 1 87 ? -6.002 -3.081 8.075 1.00 95.19 87 LEU A CA 1
ATOM 640 C C . LEU A 1 87 ? -6.729 -4.255 8.733 1.00 95.19 87 LEU A C 1
ATOM 642 O O . LEU A 1 87 ? -7.763 -4.044 9.368 1.00 95.19 87 LEU A O 1
ATOM 646 N N . LYS A 1 88 ? -6.155 -5.465 8.680 1.00 93.94 88 LYS A N 1
ATOM 647 C CA . LYS A 1 88 ? -6.705 -6.662 9.347 1.00 93.94 88 LYS A CA 1
ATOM 648 C C . LYS A 1 88 ? -6.837 -6.475 10.859 1.00 93.94 88 LYS A C 1
ATOM 650 O O . LYS A 1 88 ? -7.784 -6.962 11.469 1.00 93.94 88 LYS A O 1
ATOM 655 N N . LYS A 1 89 ? -5.915 -5.722 11.464 1.00 95.69 89 LYS A N 1
ATOM 656 C CA . LYS A 1 89 ? -5.942 -5.358 12.891 1.00 95.69 89 LYS A CA 1
ATOM 657 C C . LYS A 1 89 ? -6.856 -4.166 13.207 1.00 95.69 89 LYS A C 1
ATOM 659 O O . LYS A 1 89 ? -6.958 -3.794 14.373 1.00 95.69 89 LYS A O 1
ATOM 664 N N . ARG A 1 90 ? -7.493 -3.553 12.200 1.00 95.25 90 ARG A N 1
ATOM 665 C CA . ARG A 1 90 ? -8.322 -2.335 12.309 1.00 95.25 90 ARG A CA 1
ATOM 666 C C . ARG A 1 90 ? -7.587 -1.158 12.973 1.00 95.25 90 ARG A C 1
ATOM 668 O O . ARG A 1 90 ? -8.185 -0.337 13.663 1.00 95.25 90 ARG A O 1
ATOM 675 N N . GLN A 1 91 ? -6.274 -1.063 12.760 1.00 96.25 91 GLN A N 1
ATOM 676 C CA . GLN A 1 91 ? -5.417 -0.022 13.336 1.00 96.25 91 GLN A CA 1
ATOM 677 C C . GLN A 1 91 ? -5.244 1.135 12.344 1.00 96.25 91 GLN A C 1
ATOM 679 O O . GLN A 1 91 ? -4.242 1.198 11.638 1.00 96.25 91 GLN A O 1
ATOM 684 N N . SER A 1 92 ? -6.206 2.062 12.289 1.00 94.75 92 SER A N 1
ATOM 685 C CA . SER A 1 92 ? -6.233 3.154 11.294 1.00 94.75 92 SER A CA 1
ATOM 686 C C . SER A 1 92 ? -4.951 3.990 11.256 1.00 94.75 92 SER A C 1
ATOM 688 O O . SER A 1 92 ? -4.365 4.148 10.191 1.00 94.75 92 SER A O 1
ATOM 690 N N . ALA A 1 93 ? -4.471 4.479 12.402 1.00 96.44 93 ALA A N 1
ATOM 691 C CA . ALA A 1 93 ? -3.267 5.313 12.459 1.00 96.44 93 ALA A CA 1
ATOM 692 C C . ALA A 1 93 ? -2.015 4.572 11.953 1.00 96.44 93 ALA A C 1
ATOM 694 O O . ALA A 1 93 ? -1.221 5.128 11.194 1.00 96.44 93 ALA A O 1
ATOM 695 N N . ALA A 1 94 ? -1.861 3.298 12.328 1.00 97.38 94 ALA A N 1
ATOM 696 C CA . ALA A 1 94 ? -0.750 2.470 11.866 1.00 97.38 94 ALA A CA 1
ATOM 697 C C . ALA A 1 94 ? -0.873 2.137 10.371 1.00 97.38 94 ALA A C 1
ATOM 699 O O . ALA A 1 94 ? 0.120 2.209 9.649 1.00 97.38 94 ALA A O 1
ATOM 700 N N . ALA A 1 95 ? -2.090 1.851 9.895 1.00 97.50 95 ALA A N 1
ATOM 701 C CA . ALA A 1 95 ? -2.374 1.596 8.488 1.00 97.50 95 ALA A CA 1
ATOM 702 C C . ALA A 1 95 ? -2.078 2.826 7.618 1.00 97.50 95 ALA A C 1
ATOM 704 O O . ALA A 1 95 ? -1.442 2.686 6.582 1.00 97.50 95 ALA A O 1
ATOM 705 N N . LEU A 1 96 ? -2.449 4.033 8.059 1.00 97.88 96 LEU A N 1
ATOM 706 C CA . LEU A 1 96 ? -2.120 5.279 7.357 1.00 97.88 96 LEU A CA 1
ATOM 707 C C . LEU A 1 96 ? -0.609 5.533 7.322 1.00 97.88 96 LEU A C 1
ATOM 709 O O . LEU A 1 96 ? -0.066 5.886 6.278 1.00 97.88 96 LEU A O 1
ATOM 713 N N . ALA A 1 97 ? 0.094 5.306 8.435 1.00 97.94 97 ALA A N 1
ATOM 714 C CA . ALA A 1 97 ? 1.548 5.445 8.473 1.00 97.94 97 ALA A CA 1
ATOM 715 C C . ALA A 1 97 ? 2.250 4.442 7.538 1.00 97.94 97 ALA A C 1
ATOM 717 O O . ALA A 1 97 ? 3.205 4.804 6.847 1.00 97.94 97 ALA A O 1
ATOM 718 N N . ALA A 1 98 ? 1.777 3.194 7.499 1.00 97.75 98 ALA A N 1
ATOM 719 C CA . ALA A 1 98 ? 2.254 2.187 6.556 1.00 97.75 98 ALA A CA 1
ATOM 720 C C . ALA A 1 98 ? 1.923 2.569 5.104 1.00 97.75 98 ALA A C 1
ATOM 722 O O . ALA A 1 98 ? 2.782 2.443 4.236 1.00 97.75 98 ALA A O 1
ATOM 723 N N . LEU A 1 99 ? 0.738 3.128 4.844 1.00 97.56 99 LEU A N 1
ATOM 724 C CA . LEU A 1 99 ? 0.311 3.547 3.508 1.00 97.56 99 LEU A CA 1
ATOM 725 C C . LEU A 1 99 ? 1.210 4.652 2.947 1.00 97.56 99 LEU A C 1
ATOM 727 O O . LEU A 1 99 ? 1.581 4.623 1.775 1.00 97.56 99 LEU A O 1
ATOM 731 N N . THR A 1 100 ? 1.630 5.594 3.791 1.00 97.94 100 THR A N 1
ATOM 732 C CA . THR A 1 100 ? 2.625 6.607 3.416 1.00 97.94 100 THR A CA 1
ATOM 733 C C . THR A 1 100 ? 3.948 5.962 2.998 1.00 97.94 100 THR A C 1
ATOM 735 O O . THR A 1 100 ? 4.514 6.332 1.969 1.00 97.94 100 THR A O 1
ATOM 738 N N . ARG A 1 101 ? 4.430 4.952 3.739 1.00 97.62 101 ARG A N 1
ATOM 739 C CA . ARG A 1 101 ? 5.639 4.200 3.353 1.00 97.62 101 ARG A CA 1
ATOM 740 C C . ARG A 1 101 ? 5.450 3.455 2.030 1.00 97.62 101 ARG A C 1
ATOM 742 O O . ARG A 1 101 ? 6.353 3.497 1.196 1.00 97.62 101 ARG A O 1
ATOM 749 N N . ALA A 1 102 ? 4.290 2.832 1.824 1.00 97.31 102 ALA A N 1
ATOM 750 C CA . ALA A 1 102 ? 3.945 2.132 0.588 1.00 97.31 102 ALA A CA 1
ATOM 751 C C . ALA A 1 102 ? 3.944 3.067 -0.626 1.00 97.31 102 ALA A C 1
ATOM 753 O O .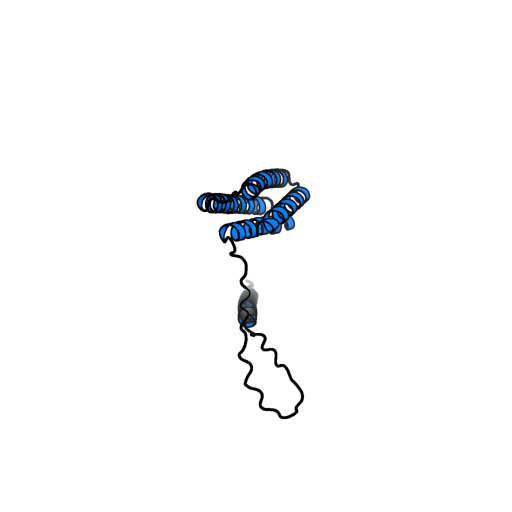 ALA A 1 102 ? 4.556 2.749 -1.645 1.00 97.31 102 ALA A O 1
ATOM 754 N N . ARG A 1 103 ? 3.365 4.267 -0.499 1.00 97.38 103 ARG A N 1
ATOM 755 C CA . ARG A 1 103 ? 3.418 5.284 -1.559 1.00 97.38 103 ARG A CA 1
ATOM 756 C C . ARG A 1 103 ? 4.839 5.699 -1.902 1.00 97.38 103 ARG A C 1
ATOM 758 O O . ARG A 1 103 ? 5.183 5.742 -3.077 1.00 97.38 103 ARG A O 1
ATOM 765 N N . HIS A 1 104 ? 5.670 5.983 -0.900 1.00 97.69 104 HIS A N 1
ATOM 766 C CA . HIS A 1 104 ? 7.058 6.365 -1.153 1.00 97.69 104 HIS A CA 1
ATOM 767 C C . HIS A 1 104 ? 7.845 5.254 -1.854 1.00 97.69 104 HIS A C 1
ATOM 769 O O . HIS A 1 104 ? 8.581 5.544 -2.791 1.00 97.69 104 HIS A O 1
ATOM 775 N N . ALA A 1 105 ? 7.678 3.995 -1.439 1.00 96.19 105 ALA A N 1
ATOM 776 C CA . ALA A 1 105 ? 8.325 2.863 -2.101 1.00 96.19 105 ALA A CA 1
ATOM 777 C C . ALA A 1 105 ? 7.830 2.688 -3.549 1.00 96.19 105 ALA A C 1
ATOM 779 O O . ALA A 1 105 ? 8.640 2.581 -4.463 1.00 96.19 105 ALA A O 1
ATOM 780 N N . THR A 1 106 ? 6.516 2.774 -3.778 1.00 95.56 106 THR A N 1
ATOM 781 C CA . THR A 1 106 ? 5.920 2.672 -5.123 1.00 95.56 106 THR A CA 1
ATOM 782 C C . THR A 1 106 ? 6.394 3.804 -6.044 1.00 95.56 106 THR A C 1
ATOM 784 O O . THR A 1 106 ? 6.705 3.571 -7.210 1.00 95.56 106 THR A O 1
ATOM 787 N N . ALA A 1 107 ? 6.512 5.030 -5.524 1.00 96.44 107 ALA A N 1
ATOM 788 C CA . ALA A 1 107 ? 7.046 6.165 -6.275 1.00 96.44 107 ALA A CA 1
ATOM 789 C C . ALA A 1 107 ? 8.526 5.969 -6.644 1.00 96.44 107 ALA A C 1
ATOM 791 O O . ALA A 1 107 ? 8.902 6.203 -7.790 1.00 96.44 107 ALA A O 1
ATOM 792 N N . ARG A 1 108 ? 9.353 5.462 -5.718 1.00 95.81 108 ARG A N 1
ATOM 793 C CA . ARG A 1 108 ? 10.753 5.118 -6.021 1.00 95.81 108 ARG A CA 1
ATOM 794 C C . ARG A 1 108 ? 10.867 4.029 -7.083 1.00 95.81 108 ARG A C 1
ATOM 796 O O . ARG A 1 108 ? 11.697 4.154 -7.982 1.00 95.81 108 ARG A O 1
ATOM 803 N N . ALA A 1 109 ? 10.020 3.003 -7.020 1.00 94.19 109 ALA A N 1
ATOM 804 C CA . ALA A 1 109 ? 9.963 1.957 -8.037 1.00 94.19 109 ALA A CA 1
ATOM 805 C C . ALA A 1 109 ? 9.607 2.528 -9.416 1.00 94.19 109 ALA A C 1
ATOM 807 O O . ALA A 1 109 ? 10.244 2.189 -10.416 1.00 94.19 109 ALA A O 1
ATOM 808 N N . LEU A 1 110 ? 8.644 3.454 -9.469 1.00 95.00 110 LEU A N 1
ATOM 809 C CA . LEU A 1 110 ? 8.262 4.138 -10.702 1.00 95.00 110 LEU A CA 1
ATOM 810 C C . LEU A 1 110 ? 9.437 4.935 -11.284 1.00 95.00 110 LEU A C 1
ATOM 812 O O . LEU A 1 110 ? 9.766 4.776 -12.459 1.00 95.00 110 LEU A O 1
ATOM 816 N N . GLU A 1 111 ? 10.111 5.738 -10.463 1.00 94.69 111 GLU A N 1
ATOM 817 C CA . GLU A 1 111 ? 11.297 6.498 -10.874 1.00 94.69 111 GLU A CA 1
ATOM 818 C C . GLU A 1 111 ? 12.443 5.582 -11.333 1.00 94.69 111 GLU A C 1
ATOM 820 O O . GLU A 1 111 ? 13.145 5.878 -12.303 1.00 94.69 111 GLU A O 1
ATOM 825 N N . ALA A 1 112 ? 12.652 4.447 -10.662 1.00 92.25 112 ALA A N 1
ATOM 826 C CA . ALA A 1 112 ? 13.657 3.463 -11.048 1.00 92.25 112 ALA A CA 1
ATOM 827 C C . ALA A 1 112 ? 13.357 2.848 -12.423 1.00 92.25 112 ALA A C 1
ATOM 829 O O . ALA A 1 112 ? 14.254 2.796 -13.268 1.00 92.25 112 ALA A O 1
ATOM 830 N N . ARG A 1 113 ? 12.105 2.453 -12.690 1.00 90.44 113 ARG A N 1
ATOM 831 C CA . ARG A 1 113 ? 11.691 1.926 -14.001 1.00 90.44 113 ARG A CA 1
ATOM 832 C C . ARG A 1 113 ? 11.797 2.967 -15.110 1.00 90.44 113 ARG A C 1
ATOM 834 O O . ARG A 1 113 ? 12.328 2.655 -16.175 1.00 90.44 113 ARG A O 1
ATOM 841 N N . GLN A 1 114 ? 11.392 4.208 -14.843 1.00 91.88 114 GLN A N 1
ATOM 842 C CA . GLN A 1 114 ? 11.521 5.312 -15.799 1.00 91.88 114 GLN A CA 1
ATOM 843 C C . GLN A 1 114 ? 12.984 5.585 -16.165 1.00 91.88 114 GLN A C 1
ATOM 845 O O . GLN A 1 114 ? 13.301 5.743 -17.342 1.00 91.88 114 GLN A O 1
ATOM 850 N N . ARG A 1 115 ? 13.903 5.564 -15.187 1.00 90.75 115 ARG A N 1
ATOM 851 C CA . ARG A 1 115 ? 15.351 5.695 -15.442 1.00 90.75 115 ARG A CA 1
ATOM 852 C C . ARG A 1 115 ? 15.917 4.555 -16.290 1.00 90.75 115 ARG A C 1
ATOM 854 O O . ARG A 1 115 ? 16.853 4.780 -17.049 1.00 90.75 115 ARG A O 1
ATOM 861 N N . LYS A 1 116 ? 15.343 3.354 -16.187 1.00 88.38 116 LYS A N 1
ATOM 862 C CA . LYS A 1 116 ? 15.676 2.191 -17.028 1.00 88.38 116 LYS A CA 1
ATOM 863 C C . LYS A 1 116 ? 14.983 2.223 -18.405 1.00 88.38 116 LYS A C 1
ATOM 865 O O . LYS A 1 116 ? 15.141 1.284 -19.177 1.00 88.38 116 LYS A O 1
ATOM 870 N N . GLY A 1 117 ? 14.210 3.268 -18.721 1.00 85.50 117 GLY A N 1
ATOM 871 C CA . GLY A 1 117 ? 13.467 3.392 -19.981 1.00 85.50 117 GLY A CA 1
ATOM 872 C C . GLY A 1 117 ? 12.227 2.496 -20.078 1.00 85.50 117 GLY A C 1
ATOM 873 O O . GLY A 1 117 ? 11.658 2.358 -21.160 1.00 85.50 117 GLY A O 1
ATOM 874 N N . SER A 1 118 ? 11.803 1.886 -18.968 1.00 86.44 118 SER A N 1
ATOM 875 C CA . SER A 1 118 ? 10.614 1.036 -18.905 1.00 86.44 118 SER A CA 1
ATOM 876 C C . SER A 1 118 ? 9.359 1.861 -18.614 1.00 86.44 118 SER A C 1
ATOM 878 O O . SER A 1 118 ? 9.408 2.869 -17.901 1.00 86.44 118 SER A O 1
ATOM 880 N N . ARG A 1 119 ? 8.214 1.422 -19.152 1.00 81.31 119 ARG A N 1
ATOM 881 C CA . ARG A 1 119 ? 6.909 1.991 -18.795 1.00 81.31 119 ARG A CA 1
ATOM 882 C C . ARG A 1 119 ? 6.552 1.550 -17.373 1.00 81.31 119 ARG A C 1
ATOM 884 O O . ARG A 1 119 ? 6.777 0.408 -16.988 1.00 81.31 119 ARG A O 1
ATOM 891 N N . GLY A 1 120 ? 6.049 2.490 -16.582 1.00 86.56 120 GLY A N 1
ATOM 892 C CA . GLY A 1 120 ? 5.635 2.271 -15.194 1.00 86.56 120 GLY A CA 1
ATOM 893 C C . GLY A 1 120 ? 4.164 2.612 -14.992 1.00 86.56 120 GLY A C 1
ATOM 894 O O . GLY A 1 120 ? 3.795 3.144 -13.948 1.00 86.56 120 GLY A O 1
ATOM 895 N N . ASP A 1 121 ? 3.338 2.379 -16.013 1.00 89.06 121 ASP A N 1
ATOM 896 C CA . ASP A 1 121 ? 1.926 2.767 -16.019 1.00 89.06 121 ASP A CA 1
ATOM 897 C C . ASP A 1 121 ? 1.160 2.071 -14.887 1.00 89.06 121 ASP A C 1
ATOM 899 O O . ASP A 1 121 ? 0.284 2.665 -14.257 1.00 89.06 121 ASP A O 1
ATOM 903 N N . GLU A 1 122 ? 1.546 0.844 -14.554 1.00 89.44 122 GLU A N 1
ATOM 904 C CA . GLU A 1 122 ? 0.937 0.055 -13.493 1.00 89.44 122 GLU A CA 1
ATOM 905 C C . GLU A 1 122 ? 1.359 0.545 -12.108 1.00 89.44 122 GLU A C 1
ATOM 907 O O . GLU A 1 122 ? 0.507 0.680 -11.236 1.00 89.44 122 GLU A O 1
ATOM 912 N N . LEU A 1 123 ? 2.624 0.939 -11.917 1.00 92.12 123 LEU A N 1
ATOM 913 C CA . LEU A 1 123 ? 3.078 1.599 -10.683 1.00 92.12 123 LEU A CA 1
ATOM 914 C C . LEU A 1 123 ? 2.414 2.975 -10.507 1.00 92.12 123 LEU A C 1
ATOM 916 O O . LEU A 1 123 ? 2.032 3.356 -9.400 1.00 92.12 123 LEU A O 1
ATOM 920 N N . ALA A 1 124 ? 2.214 3.715 -11.601 1.00 93.25 124 ALA A N 1
ATOM 921 C CA . ALA A 1 124 ? 1.473 4.973 -11.586 1.00 93.25 124 ALA A CA 1
ATOM 922 C C . ALA A 1 124 ? -0.017 4.758 -11.256 1.00 93.25 124 ALA A C 1
ATOM 924 O O . ALA A 1 124 ? -0.616 5.549 -10.523 1.00 93.25 124 ALA A O 1
ATOM 925 N N . SER A 1 125 ? -0.619 3.681 -11.765 1.00 92.31 125 SER A N 1
ATOM 926 C CA . SER A 1 125 ? -1.980 3.265 -11.414 1.00 92.31 125 SER A CA 1
ATOM 927 C C . SER A 1 125 ? -2.063 2.820 -9.951 1.00 92.31 125 SER A C 1
ATOM 929 O O . SER A 1 125 ? -3.000 3.196 -9.244 1.00 92.31 125 SER A O 1
ATOM 931 N N . ALA A 1 126 ? -1.038 2.121 -9.458 1.00 93.12 126 ALA A N 1
ATOM 932 C CA . ALA A 1 126 ? -0.949 1.685 -8.075 1.00 93.12 126 ALA A CA 1
ATOM 933 C C . ALA A 1 126 ? -0.933 2.874 -7.106 1.00 93.12 126 ALA A C 1
ATOM 935 O O . ALA A 1 126 ? -1.702 2.899 -6.147 1.00 93.12 126 ALA A O 1
ATOM 936 N N . LEU A 1 127 ? -0.153 3.919 -7.408 1.00 95.12 127 LEU A N 1
ATOM 937 C CA . LEU A 1 127 ? -0.161 5.168 -6.639 1.00 95.12 127 LEU A CA 1
ATOM 938 C C . LEU A 1 127 ? -1.565 5.785 -6.537 1.00 95.12 127 LEU A C 1
ATOM 940 O O . LEU A 1 127 ? -1.977 6.179 -5.447 1.00 95.12 127 LEU A O 1
ATOM 944 N N . LYS A 1 128 ? -2.331 5.803 -7.637 1.00 93.88 128 LYS A N 1
ATOM 945 C CA . LYS A 1 128 ? -3.727 6.278 -7.630 1.00 93.88 128 LYS A CA 1
ATOM 946 C C . LYS A 1 128 ? -4.644 5.366 -6.811 1.00 93.88 128 LYS A C 1
ATOM 948 O O . LYS A 1 128 ? -5.539 5.851 -6.120 1.00 93.88 128 LYS A O 1
ATOM 953 N N . GLY A 1 129 ? -4.439 4.050 -6.868 1.00 94.25 129 GLY A N 1
ATOM 954 C CA . GLY A 1 129 ? -5.187 3.083 -6.063 1.00 94.25 129 GLY A CA 1
ATOM 955 C C . GLY A 1 129 ? -4.958 3.266 -4.560 1.00 94.25 129 GLY A C 1
ATOM 956 O O . GLY A 1 129 ? -5.917 3.239 -3.786 1.00 94.25 129 GLY A O 1
ATOM 957 N N . LEU A 1 130 ? -3.726 3.576 -4.141 1.00 95.75 130 LEU A N 1
ATOM 958 C CA . LEU A 1 130 ? -3.405 3.884 -2.740 1.00 95.75 130 LEU A CA 1
ATOM 959 C C . LEU A 1 130 ? -4.174 5.116 -2.217 1.00 95.75 130 LEU A C 1
ATOM 961 O O . LEU A 1 130 ? -4.514 5.164 -1.035 1.00 95.75 130 LEU A O 1
ATOM 965 N N . ASP A 1 131 ? -4.541 6.074 -3.077 1.00 94.88 131 ASP A N 1
ATOM 966 C CA . ASP A 1 131 ? -5.407 7.209 -2.705 1.00 94.88 131 ASP A CA 1
ATOM 967 C C . ASP A 1 131 ? -6.859 6.802 -2.433 1.00 94.88 131 ASP A C 1
ATOM 969 O O . ASP A 1 131 ? -7.546 7.424 -1.615 1.00 94.88 131 ASP A O 1
ATOM 973 N N . ALA A 1 132 ? -7.363 5.766 -3.105 1.00 94.38 132 ALA A N 1
ATOM 974 C CA . ALA A 1 132 ? -8.667 5.195 -2.778 1.00 94.38 132 ALA A CA 1
ATOM 975 C C . ALA A 1 132 ? -8.621 4.496 -1.410 1.00 94.38 132 ALA A C 1
ATOM 977 O O . ALA A 1 132 ? -9.479 4.767 -0.562 1.00 94.38 132 ALA A O 1
ATOM 978 N N . VAL A 1 133 ? -7.563 3.714 -1.164 1.00 96.56 133 VAL A N 1
ATOM 979 C CA . VAL A 1 133 ? -7.332 3.025 0.113 1.00 96.56 133 VAL A CA 1
ATOM 980 C C . VAL A 1 133 ? -7.225 4.023 1.267 1.00 96.56 133 VAL A C 1
ATOM 982 O O . VAL A 1 133 ? -7.901 3.837 2.278 1.00 96.56 133 VAL A O 1
ATOM 985 N N . GLN A 1 134 ? -6.464 5.117 1.121 1.00 97.06 134 GLN A N 1
ATOM 986 C CA . GLN A 1 134 ? -6.376 6.160 2.156 1.00 97.06 134 GLN A CA 1
ATOM 987 C C . GLN A 1 134 ? -7.763 6.668 2.544 1.00 97.06 134 GLN A C 1
ATOM 989 O O . GLN A 1 134 ? -8.125 6.663 3.719 1.00 97.06 134 GLN A O 1
ATOM 994 N N . ARG A 1 135 ? -8.554 7.066 1.543 1.00 96.69 135 ARG A N 1
ATOM 995 C CA . ARG A 1 135 ? -9.891 7.620 1.766 1.00 96.69 135 ARG A CA 1
ATOM 996 C C . ARG A 1 135 ? -10.822 6.609 2.435 1.00 96.69 135 ARG A C 1
ATOM 998 O O . ARG A 1 135 ? -11.690 7.002 3.209 1.00 96.69 135 ARG A O 1
ATOM 1005 N N . ALA A 1 136 ? -10.677 5.318 2.142 1.00 96.38 136 ALA A N 1
ATOM 1006 C CA . ALA A 1 136 ? -11.434 4.270 2.819 1.00 96.38 136 ALA A CA 1
ATOM 1007 C C . ALA A 1 136 ? -11.015 4.120 4.295 1.00 96.38 136 ALA A C 1
ATOM 1009 O O . ALA A 1 136 ? -11.886 4.056 5.164 1.00 96.38 136 ALA A O 1
ATOM 1010 N N . ILE A 1 137 ? -9.710 4.156 4.596 1.00 95.88 137 ILE A N 1
ATOM 1011 C CA . ILE A 1 137 ? -9.190 4.107 5.975 1.00 95.88 137 ILE A CA 1
ATOM 1012 C C . ILE A 1 137 ? -9.660 5.313 6.791 1.00 95.88 137 ILE A C 1
ATOM 1014 O O . ILE A 1 137 ? -10.118 5.145 7.919 1.00 95.88 137 ILE A O 1
ATOM 1018 N N . GLU A 1 138 ? -9.586 6.518 6.224 1.00 95.81 138 GLU A N 1
ATOM 1019 C CA . GLU A 1 138 ? -10.002 7.762 6.888 1.00 95.81 138 GLU A CA 1
ATOM 1020 C C . GLU A 1 138 ? -11.489 7.761 7.261 1.00 95.81 138 GLU A C 1
ATOM 1022 O O . GLU A 1 138 ? -11.872 8.318 8.287 1.00 95.81 138 GLU A O 1
ATOM 1027 N N . ARG A 1 139 ? -12.329 7.087 6.466 1.00 95.94 139 ARG A N 1
ATOM 1028 C CA . ARG A 1 139 ? -13.760 6.900 6.755 1.00 95.94 139 ARG A CA 1
ATOM 1029 C C . ARG A 1 139 ? -14.054 5.720 7.690 1.00 95.94 139 ARG A C 1
ATOM 1031 O O . ARG A 1 139 ? -15.219 5.452 7.966 1.00 95.94 139 ARG A O 1
ATOM 1038 N N . GLY A 1 140 ? -13.037 4.983 8.140 1.00 93.38 140 GLY A N 1
ATOM 1039 C CA . GLY A 1 140 ? -13.202 3.771 8.950 1.00 93.38 140 GLY A CA 1
ATOM 1040 C C . GLY A 1 140 ? -13.751 2.563 8.179 1.00 93.38 140 GLY A C 1
ATOM 1041 O O . GLY A 1 140 ? -14.130 1.563 8.788 1.00 93.38 140 GLY A O 1
ATOM 1042 N N . ALA A 1 141 ? -13.779 2.620 6.845 1.00 96.12 141 ALA A N 1
ATOM 1043 C CA . ALA A 1 141 ? -14.249 1.544 5.977 1.00 96.12 141 ALA A CA 1
ATOM 1044 C C . ALA A 1 141 ? -13.125 0.518 5.731 1.00 96.12 141 ALA A C 1
ATOM 1046 O O . ALA A 1 141 ? -12.605 0.390 4.624 1.00 96.12 141 ALA A O 1
ATOM 1047 N N . PHE A 1 142 ? -12.711 -0.193 6.785 1.00 92.75 142 PHE A N 1
ATOM 1048 C CA . PHE A 1 142 ? -11.556 -1.104 6.744 1.00 92.75 142 PHE A CA 1
ATOM 1049 C C . PHE A 1 142 ? -11.720 -2.261 5.756 1.00 92.75 142 PHE A C 1
ATOM 1051 O O . PHE A 1 142 ? -10.760 -2.622 5.084 1.00 92.75 142 PHE A O 1
ATOM 1058 N N . ASP A 1 143 ? -12.925 -2.819 5.645 1.00 93.50 143 ASP A N 1
ATOM 1059 C CA . ASP A 1 143 ? -13.194 -3.941 4.742 1.00 93.50 143 ASP A CA 1
ATOM 1060 C C . ASP A 1 143 ? -13.150 -3.487 3.268 1.00 93.50 143 ASP A C 1
ATOM 1062 O O . ASP A 1 143 ? -12.637 -4.198 2.404 1.00 93.50 143 ASP A O 1
ATOM 1066 N N . ASP A 1 144 ? -13.588 -2.256 2.980 1.00 94.19 144 ASP A N 1
ATOM 1067 C CA . ASP A 1 144 ? -13.432 -1.632 1.659 1.00 94.19 144 ASP A CA 1
ATOM 1068 C C . ASP A 1 144 ? -11.969 -1.323 1.352 1.00 94.19 144 ASP A C 1
ATOM 1070 O O . ASP A 1 144 ? -11.493 -1.636 0.262 1.00 94.19 144 ASP A O 1
ATOM 1074 N N . ALA A 1 145 ? -11.249 -0.746 2.319 1.00 95.06 145 ALA A N 1
ATOM 1075 C CA . ALA A 1 145 ? -9.824 -0.461 2.197 1.00 95.06 145 ALA A CA 1
ATOM 1076 C C . ALA A 1 145 ? -9.029 -1.741 1.916 1.00 95.06 145 ALA A C 1
ATOM 1078 O O . ALA A 1 145 ? -8.165 -1.750 1.045 1.00 95.06 145 ALA A O 1
ATOM 1079 N N . HIS A 1 146 ? -9.353 -2.832 2.613 1.00 94.94 146 HIS A N 1
ATOM 1080 C CA . HIS A 1 146 ? -8.707 -4.123 2.424 1.00 94.94 146 HIS A CA 1
ATOM 1081 C C . HIS A 1 146 ? -9.001 -4.710 1.040 1.00 94.94 146 HIS A C 1
ATOM 1083 O O . HIS A 1 146 ? -8.065 -5.088 0.344 1.00 94.94 146 HIS A O 1
ATOM 1089 N N . ARG A 1 147 ? -10.266 -4.710 0.591 1.00 93.88 147 ARG A N 1
ATOM 1090 C CA . ARG A 1 147 ? -10.627 -5.168 -0.765 1.00 93.88 147 ARG A CA 1
ATOM 1091 C C . ARG A 1 147 ? -9.912 -4.380 -1.860 1.00 93.88 147 ARG A C 1
ATOM 1093 O O . ARG A 1 147 ? -9.419 -4.970 -2.815 1.00 93.88 147 ARG A O 1
ATOM 1100 N N . GLN A 1 148 ? -9.845 -3.057 -1.718 1.00 93.44 148 GLN A N 1
ATOM 1101 C CA . GLN A 1 148 ? -9.141 -2.191 -2.665 1.00 93.44 148 GLN A CA 1
ATOM 1102 C C . GLN A 1 148 ? -7.634 -2.456 -2.672 1.00 93.44 148 GLN A C 1
ATOM 1104 O O . GLN A 1 148 ? -7.028 -2.449 -3.738 1.00 93.44 148 GLN A O 1
ATOM 1109 N N . LEU A 1 149 ? -7.041 -2.710 -1.502 1.00 93.44 149 LEU A N 1
ATOM 1110 C CA . LEU A 1 149 ? -5.618 -3.010 -1.378 1.00 93.44 149 LEU A CA 1
ATOM 1111 C C . LEU A 1 149 ? -5.260 -4.374 -1.983 1.00 93.44 149 LEU A C 1
ATOM 1113 O O . LEU A 1 149 ? -4.264 -4.464 -2.684 1.00 93.44 149 LEU A O 1
ATOM 1117 N N . VAL A 1 150 ? -6.082 -5.408 -1.778 1.00 91.38 150 VAL A N 1
ATOM 1118 C CA . VAL A 1 150 ? -5.866 -6.736 -2.386 1.00 91.38 150 VAL A CA 1
ATOM 1119 C C . VAL A 1 150 ? -5.949 -6.661 -3.911 1.00 91.38 150 VAL A C 1
ATOM 1121 O O . VAL A 1 150 ? -5.078 -7.175 -4.602 1.00 91.38 150 VAL A O 1
ATOM 1124 N N . ALA A 1 151 ? -6.944 -5.949 -4.450 1.00 89.19 151 ALA A N 1
ATOM 1125 C CA . ALA A 1 151 ? -7.046 -5.738 -5.894 1.00 89.19 151 ALA A CA 1
ATOM 1126 C C . ALA A 1 151 ? -5.834 -4.975 -6.467 1.00 89.19 151 ALA A C 1
ATOM 1128 O O . ALA A 1 151 ? -5.459 -5.176 -7.622 1.00 89.19 151 ALA A O 1
ATOM 1129 N N . LEU A 1 152 ? -5.230 -4.092 -5.665 1.00 88.94 152 LEU A N 1
ATOM 1130 C CA . LEU A 1 152 ? -4.003 -3.385 -6.019 1.00 88.94 152 LEU A CA 1
ATOM 1131 C C . LEU A 1 152 ? -2.799 -4.332 -6.062 1.00 88.94 152 LEU A C 1
ATOM 1133 O O . LEU A 1 152 ? -2.036 -4.296 -7.023 1.00 88.94 152 LEU A O 1
ATOM 1137 N N . ASP A 1 153 ? -2.650 -5.172 -5.041 1.00 86.12 153 ASP A N 1
ATOM 1138 C CA . ASP A 1 153 ? -1.548 -6.125 -4.891 1.00 86.12 153 ASP A CA 1
ATOM 1139 C C . ASP A 1 153 ? -1.537 -7.145 -6.040 1.00 86.12 153 ASP A C 1
ATOM 1141 O O . ASP A 1 153 ? -0.546 -7.271 -6.754 1.00 86.12 153 ASP A O 1
ATOM 1145 N N . GLU A 1 154 ? -2.698 -7.726 -6.361 1.00 84.19 154 GLU A N 1
ATOM 1146 C CA . GLU A 1 154 ? -2.856 -8.626 -7.513 1.00 84.19 154 GLU A CA 1
ATOM 1147 C C . GLU A 1 154 ? -2.501 -7.965 -8.855 1.00 84.19 154 GLU A C 1
ATOM 1149 O O . GLU A 1 154 ? -2.119 -8.645 -9.810 1.00 84.19 154 GLU A O 1
ATOM 1154 N N . SER A 1 155 ? -2.675 -6.6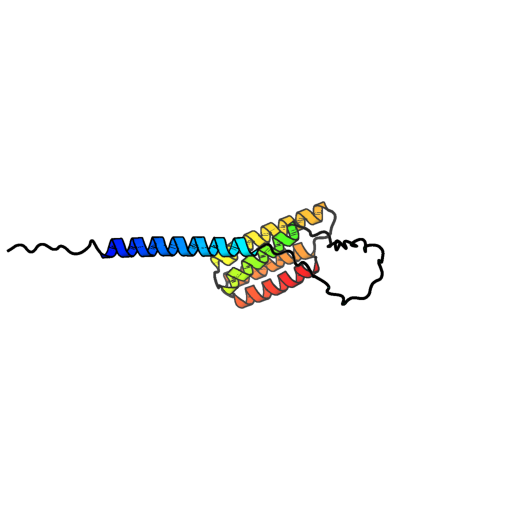44 -8.971 1.00 81.25 155 SER A N 1
ATOM 1155 C CA . SER A 1 155 ? -2.295 -5.912 -10.182 1.00 81.25 155 SER A CA 1
ATOM 1156 C C . SER A 1 155 ? -0.782 -5.710 -10.286 1.00 81.25 155 SER A C 1
ATOM 1158 O O . SER A 1 155 ? -0.252 -5.703 -11.397 1.00 81.25 155 SER A O 1
ATOM 1160 N N . LEU A 1 156 ? -0.096 -5.587 -9.145 1.00 78.94 156 LEU A N 1
ATOM 1161 C CA . LEU A 1 156 ? 1.354 -5.437 -9.063 1.00 78.94 156 LEU A CA 1
ATOM 1162 C C . LEU A 1 156 ? 2.078 -6.769 -9.241 1.00 78.94 156 LEU A C 1
ATOM 1164 O O . LEU A 1 156 ? 3.084 -6.801 -9.941 1.00 78.94 156 LEU A O 1
ATOM 1168 N N . ASP A 1 157 ? 1.543 -7.865 -8.703 1.00 79.75 157 ASP A N 1
ATOM 1169 C CA . ASP A 1 157 ? 2.108 -9.211 -8.874 1.00 79.75 157 ASP A CA 1
ATOM 1170 C C . ASP A 1 157 ? 2.228 -9.620 -10.347 1.00 79.75 157 ASP A C 1
ATOM 1172 O O . ASP A 1 157 ? 3.124 -10.368 -10.722 1.00 79.75 157 ASP A O 1
ATOM 1176 N N . ARG A 1 158 ? 1.367 -9.087 -11.221 1.00 76.62 158 ARG A N 1
ATOM 1177 C CA . ARG A 1 158 ? 1.437 -9.322 -12.674 1.00 76.62 158 ARG A CA 1
ATOM 1178 C C . ARG A 1 158 ? 2.610 -8.608 -13.364 1.00 76.62 158 ARG A C 1
ATOM 1180 O O . ARG A 1 158 ? 2.791 -8.800 -14.564 1.00 76.62 158 ARG A O 1
ATOM 1187 N N . LEU A 1 159 ? 3.353 -7.753 -12.655 1.00 68.12 159 LEU A N 1
ATOM 1188 C CA . LEU A 1 159 ? 4.502 -6.996 -13.178 1.00 68.12 159 LEU A CA 1
ATOM 1189 C C . LEU A 1 159 ? 5.853 -7.680 -12.968 1.00 68.12 159 LEU A C 1
ATOM 1191 O O . LEU A 1 159 ? 6.854 -7.164 -13.486 1.00 68.12 159 LEU A O 1
ATOM 1195 N N . ASN A 1 160 ? 5.869 -8.758 -12.185 1.00 57.16 160 ASN A N 1
ATOM 1196 C CA . ASN A 1 160 ? 7.024 -9.593 -11.864 1.00 57.16 160 ASN A CA 1
ATOM 1197 C C . ASN A 1 160 ? 6.920 -10.954 -12.561 1.00 57.16 160 ASN A C 1
ATOM 1199 O O . ASN A 1 160 ? 7.994 -11.540 -12.823 1.00 57.16 160 ASN A O 1
#

pLDDT: mean 80.31, std 16.83, range [38.72, 97.94]

Radius of gyration: 27.89 Å; chains: 1; bounding box: 46×62×92 Å

Sequence (160 aa):
MRQSVHITSWGGRLAVALYALAAVVCVLLVYAAAVRRSAPVVETVTTGGARAVAPAPTPVIYAPQLPERDAEVEQAGDRIAEVEVYLKKRQSAAALAALTRARHATARALEARQRKGSRGDELASALKGLDAVQRAIERGAFDDAHRQLVALDESLDRLN

Secondary structure (DSSP, 8-state):
--------SHHHHHHHHHHHHHHHHHHHHHHHHHHTT----------------PPPPP------------HHHHHHHHHHHHHHHHHHTT-HHHHHHHHHHHHHHHHHHHHHHHHTT---HHHHHHHHHHHHHHHHHHTT-HHHHHHHHHHHHHHHHTT-